Protein AF-A0A8S0TJ76-F1 (afdb_monomer_lite)

Radius of gyration: 20.32 Å; chains: 1; bounding box: 50×31×55 Å

pLDDT: mean 86.98, std 11.62, range [43.25, 97.19]

Foldseek 3Di:
DVLVVLLVCEPVPDDLVNVLVVLLVLLVCQVVVCVVPVCSLVVSLLSLLSCCVSVSYPPVSLVVSLVSHDPPDCSNVSSVSSNVLNPPPCSNVVSVLVVVVLVLLLVLLVVQVVPDDLVVSLVSLVVSVCLVCCVSNVVNLVVVCVVVVHCSSVVSVVVCVVVVSDDPD

Organism: NCBI:txid158383

Sequence (169 aa):
MASVLLSALHIEIFSTEDMVSGFVMLLESAEDTALDILDASNELAFFLARAVIDGVLVPLNFEEIASKLPANCSESETVHMAQSLIAARHGGERILRLEDAKNKIQKLLEEYESGGIVSEACQCIRDLGMPFFNHEVVKKALVMAMEKKNDRMLDLLQECFGEGLITTN

Structure (mmCIF, N/CA/C/O backbone):
data_AF-A0A8S0TJ76-F1
#
_entry.id   AF-A0A8S0TJ76-F1
#
loop_
_atom_site.group_PDB
_atom_site.id
_atom_site.type_symbol
_atom_site.label_atom_id
_atom_site.label_alt_id
_atom_site.label_comp_id
_atom_site.label_asym_id
_atom_site.label_entity_id
_atom_site.label_seq_id
_atom_site.pdbx_PDB_ins_code
_atom_site.Cartn_x
_atom_site.Cartn_y
_atom_site.Cartn_z
_atom_site.occupancy
_atom_site.B_iso_or_equiv
_atom_site.auth_seq_id
_atom_site.auth_comp_id
_atom_site.auth_asym_id
_atom_site.auth_atom_id
_atom_site.pdbx_PDB_model_num
ATOM 1 N N . MET A 1 1 ? 8.327 -2.109 2.962 1.00 73.38 1 MET A N 1
ATOM 2 C CA . MET A 1 1 ? 9.676 -2.405 3.518 1.00 73.38 1 MET A CA 1
ATOM 3 C C . MET A 1 1 ? 10.781 -2.261 2.474 1.00 73.38 1 MET A C 1
ATOM 5 O O . MET A 1 1 ? 11.665 -1.449 2.700 1.00 73.38 1 MET A O 1
ATOM 9 N N . ALA A 1 2 ? 10.742 -2.979 1.343 1.00 86.06 2 ALA A N 1
ATOM 10 C CA . ALA A 1 2 ? 11.785 -2.881 0.309 1.00 86.06 2 ALA A CA 1
ATOM 11 C C . ALA A 1 2 ? 11.943 -1.466 -0.284 1.00 86.06 2 ALA A C 1
ATOM 13 O O . ALA A 1 2 ? 13.061 -0.992 -0.433 1.00 86.06 2 ALA A O 1
ATOM 14 N N . SER A 1 3 ? 10.840 -0.756 -0.537 1.00 86.00 3 SER A N 1
ATOM 15 C CA . SER A 1 3 ? 10.851 0.617 -1.075 1.00 86.00 3 SER A CA 1
ATOM 16 C C . SER A 1 3 ? 11.499 1.616 -0.111 1.00 86.00 3 SER A C 1
ATOM 18 O O . SER A 1 3 ? 12.319 2.430 -0.518 1.00 86.00 3 SER A O 1
ATOM 20 N N . VAL A 1 4 ? 11.209 1.484 1.190 1.00 85.56 4 VAL A N 1
ATOM 21 C CA . VAL A 1 4 ? 11.838 2.286 2.256 1.00 85.56 4 VAL A CA 1
ATOM 22 C C . VAL A 1 4 ? 13.343 2.029 2.314 1.00 85.56 4 VAL A C 1
ATOM 24 O O . VAL A 1 4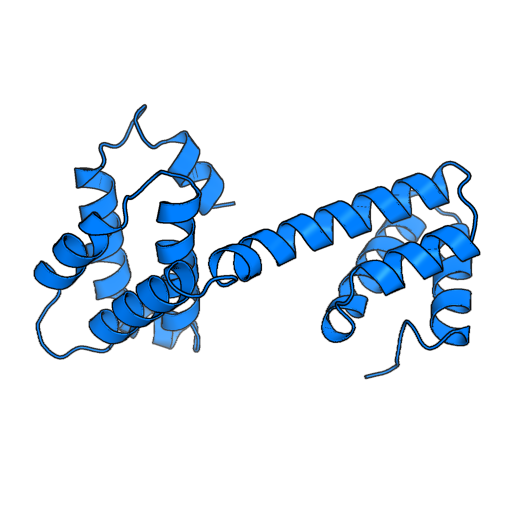 ? 14.118 2.971 2.435 1.00 85.56 4 VAL A O 1
ATOM 27 N N . LEU A 1 5 ? 13.763 0.763 2.196 1.00 89.56 5 LEU A N 1
ATOM 28 C CA . LEU A 1 5 ? 15.181 0.415 2.143 1.00 89.56 5 LEU A CA 1
ATOM 29 C C . LEU A 1 5 ? 15.852 1.031 0.909 1.00 89.56 5 LEU A C 1
ATOM 31 O O . LEU A 1 5 ? 16.881 1.674 1.049 1.00 89.56 5 LEU A O 1
ATOM 35 N N . LEU A 1 6 ? 15.260 0.889 -0.279 1.00 90.75 6 LEU A N 1
ATOM 36 C CA . LEU A 1 6 ? 15.793 1.476 -1.513 1.00 90.75 6 LEU A CA 1
ATOM 37 C C . LEU A 1 6 ? 15.940 2.999 -1.417 1.00 90.75 6 LEU A C 1
ATOM 39 O O . LEU A 1 6 ? 16.978 3.522 -1.806 1.00 90.75 6 LEU A O 1
ATOM 43 N N . SER A 1 7 ? 14.954 3.689 -0.838 1.00 87.88 7 SER A N 1
ATOM 44 C CA . SER A 1 7 ? 15.024 5.132 -0.572 1.00 87.88 7 SER A CA 1
ATOM 45 C C . SER A 1 7 ? 16.139 5.498 0.411 1.00 87.88 7 SER A C 1
ATOM 47 O O . SER A 1 7 ? 16.853 6.466 0.179 1.00 87.88 7 SER A O 1
ATOM 49 N N . ALA A 1 8 ? 16.356 4.695 1.457 1.00 88.31 8 ALA A N 1
ATOM 50 C CA . ALA A 1 8 ? 17.430 4.923 2.424 1.00 88.31 8 ALA A CA 1
ATOM 51 C C . ALA A 1 8 ? 18.839 4.641 1.866 1.00 88.31 8 ALA A C 1
ATOM 53 O O . ALA A 1 8 ? 19.802 5.249 2.317 1.00 88.31 8 ALA A O 1
ATOM 54 N N . LEU A 1 9 ? 18.975 3.708 0.917 1.00 89.31 9 LEU A N 1
ATOM 55 C CA . LEU A 1 9 ? 20.267 3.356 0.309 1.00 89.31 9 LEU A CA 1
ATOM 56 C C . LEU A 1 9 ? 20.621 4.230 -0.905 1.00 89.31 9 LEU A C 1
ATOM 58 O O . LEU A 1 9 ? 21.789 4.290 -1.305 1.00 89.31 9 LEU A O 1
ATOM 62 N N . HIS A 1 10 ? 19.624 4.877 -1.513 1.00 85.81 10 HIS A N 1
ATOM 63 C CA . HIS A 1 10 ? 19.811 5.827 -2.607 1.00 85.81 10 HIS A CA 1
ATOM 64 C C . HIS A 1 10 ? 20.641 7.022 -2.134 1.00 85.81 10 HIS A C 1
ATOM 66 O O . HIS A 1 10 ? 20.452 7.510 -1.025 1.00 85.81 10 HIS A O 1
ATOM 72 N N . ILE A 1 11 ? 21.572 7.482 -2.974 1.00 78.81 11 ILE A N 1
ATOM 73 C CA . ILE A 1 11 ? 22.525 8.580 -2.711 1.00 78.81 11 ILE A CA 1
ATOM 74 C C . ILE A 1 11 ? 23.659 8.202 -1.744 1.00 78.81 11 ILE A C 1
ATOM 76 O O . ILE A 1 11 ? 24.794 8.613 -1.980 1.00 78.81 11 ILE A O 1
ATOM 80 N N . GLU A 1 12 ? 23.404 7.407 -0.701 1.00 83.56 12 GLU A N 1
ATOM 81 C CA . GLU A 1 12 ? 24.452 6.995 0.248 1.00 83.56 12 GLU A CA 1
ATOM 82 C C . GLU A 1 12 ? 25.307 5.824 -0.254 1.00 83.56 12 GLU A C 1
ATOM 84 O O . GLU A 1 12 ? 26.522 5.819 -0.050 1.00 83.56 12 GLU A O 1
ATOM 89 N N . ILE A 1 13 ? 24.685 4.833 -0.903 1.00 91.56 13 ILE A N 1
ATOM 90 C CA . ILE A 1 13 ? 25.361 3.606 -1.361 1.00 91.56 13 ILE A CA 1
ATOM 91 C C . ILE A 1 13 ? 25.206 3.408 -2.867 1.00 91.56 13 ILE A C 1
ATOM 93 O O . ILE A 1 13 ? 26.170 3.032 -3.532 1.00 91.56 13 ILE A O 1
ATOM 97 N N . PHE A 1 14 ? 24.012 3.665 -3.401 1.00 91.94 14 PHE A N 1
ATOM 98 C CA . PHE A 1 14 ? 23.702 3.449 -4.812 1.00 91.94 14 PHE A CA 1
ATOM 99 C C . PHE A 1 14 ? 23.421 4.763 -5.532 1.00 91.94 14 PHE A C 1
ATOM 101 O O . PHE A 1 14 ? 22.658 5.610 -5.052 1.00 91.94 14 PHE A O 1
ATOM 108 N N . SER A 1 15 ? 24.020 4.912 -6.713 1.00 92.94 15 SER A N 1
ATOM 109 C CA . SER A 1 15 ? 23.729 6.012 -7.625 1.00 92.94 15 SER A CA 1
ATOM 110 C C . SER A 1 15 ? 22.382 5.805 -8.324 1.00 92.94 15 SER A C 1
ATOM 112 O O . SER A 1 15 ? 21.835 4.703 -8.360 1.00 92.94 15 SER A O 1
ATOM 114 N N . THR A 1 16 ? 21.841 6.860 -8.934 1.00 91.38 16 THR A N 1
ATOM 115 C CA . THR A 1 16 ? 20.630 6.737 -9.761 1.00 91.38 16 THR A CA 1
ATOM 116 C C . THR A 1 16 ? 20.835 5.777 -10.939 1.00 91.38 16 THR A C 1
ATOM 118 O O . THR A 1 16 ? 19.897 5.085 -11.319 1.00 91.38 16 THR A O 1
ATOM 121 N N . GLU A 1 17 ? 22.048 5.686 -11.490 1.00 92.44 17 GLU A N 1
ATOM 122 C CA . GLU A 1 17 ? 22.362 4.750 -12.576 1.00 92.44 17 GLU A CA 1
ATOM 123 C C . GLU A 1 17 ? 22.326 3.292 -12.094 1.00 92.44 17 GLU A C 1
ATOM 125 O O . GLU A 1 17 ? 21.756 2.437 -12.775 1.00 92.44 17 GLU A O 1
ATOM 130 N N . ASP A 1 18 ? 22.825 3.024 -10.881 1.00 94.31 18 ASP A N 1
ATOM 131 C CA . ASP A 1 18 ? 22.706 1.707 -10.242 1.00 94.31 18 ASP A CA 1
ATOM 132 C C . ASP A 1 18 ? 21.236 1.336 -10.020 1.00 94.31 18 ASP A C 1
ATOM 134 O O . ASP A 1 18 ? 20.833 0.204 -10.293 1.00 94.31 18 ASP A O 1
ATOM 138 N N . MET A 1 19 ? 20.414 2.300 -9.585 1.00 93.94 19 MET A N 1
ATOM 139 C CA . MET A 1 19 ? 18.974 2.088 -9.417 1.00 93.94 19 MET A CA 1
ATOM 140 C C . MET A 1 19 ? 18.298 1.755 -10.745 1.00 93.94 19 MET A C 1
ATOM 142 O O . MET A 1 19 ? 17.558 0.777 -10.823 1.00 93.94 19 MET A O 1
ATOM 146 N N . VAL A 1 20 ? 18.570 2.528 -11.801 1.00 94.62 20 VAL A N 1
ATOM 147 C CA . VAL A 1 20 ? 18.047 2.262 -13.149 1.00 94.62 20 VAL A CA 1
ATOM 148 C C . VAL A 1 20 ? 18.441 0.860 -13.612 1.00 94.62 20 VAL A C 1
ATOM 150 O O . VAL A 1 20 ? 17.578 0.110 -14.061 1.00 94.62 20 VAL A O 1
ATOM 153 N N . SER A 1 21 ? 19.713 0.484 -13.464 1.00 94.56 21 SER A N 1
ATOM 154 C CA . SER A 1 21 ? 20.208 -0.846 -13.836 1.00 94.56 21 SER A CA 1
ATOM 155 C C . SER A 1 21 ? 19.498 -1.959 -13.057 1.00 94.56 21 SER A C 1
ATOM 157 O O . SER A 1 21 ? 19.018 -2.925 -13.648 1.00 94.56 21 SER A O 1
ATOM 159 N N . GLY A 1 22 ? 19.334 -1.790 -11.742 1.00 94.44 22 GLY A N 1
ATOM 160 C CA . GLY A 1 22 ? 18.614 -2.743 -10.898 1.00 94.44 22 GLY A CA 1
ATOM 161 C C . GLY A 1 22 ? 17.147 -2.914 -11.300 1.00 94.44 22 GLY A C 1
ATOM 162 O O . GLY A 1 22 ? 16.652 -4.039 -11.335 1.00 94.44 22 GLY A O 1
ATOM 163 N N . PHE A 1 23 ? 16.457 -1.826 -11.658 1.00 94.44 23 PHE A N 1
ATOM 164 C CA . PHE A 1 23 ? 15.081 -1.899 -12.160 1.00 94.44 23 PHE A CA 1
ATOM 165 C C . PHE A 1 23 ? 14.983 -2.567 -13.533 1.00 94.44 23 PHE A C 1
ATOM 167 O O . PHE A 1 23 ? 14.029 -3.306 -13.757 1.00 94.44 23 PHE A O 1
ATOM 174 N N . VAL A 1 24 ? 15.958 -2.361 -14.425 1.00 94.06 24 VAL A N 1
ATOM 175 C CA . VAL A 1 24 ? 16.027 -3.090 -15.703 1.00 94.06 24 VAL A CA 1
ATOM 176 C C . VAL A 1 24 ? 16.143 -4.592 -15.442 1.00 94.06 24 VAL A C 1
ATOM 178 O O . VAL A 1 24 ? 15.295 -5.342 -15.909 1.00 94.06 24 VAL A O 1
ATOM 181 N N . MET A 1 25 ? 17.103 -5.019 -14.614 1.00 93.56 25 MET A N 1
ATOM 182 C CA . MET A 1 25 ? 17.288 -6.438 -14.273 1.00 93.56 25 MET A CA 1
ATOM 183 C C . MET A 1 25 ? 16.036 -7.059 -13.638 1.00 93.56 25 MET A C 1
ATOM 185 O O . MET A 1 25 ? 15.676 -8.196 -13.930 1.00 93.56 25 MET A O 1
ATOM 189 N N . LEU A 1 26 ? 15.362 -6.310 -12.760 1.00 92.69 26 LEU A N 1
ATOM 190 C CA . LEU A 1 26 ? 14.143 -6.765 -12.096 1.00 92.69 26 LEU A CA 1
ATOM 191 C C . LEU A 1 26 ? 12.993 -6.960 -13.096 1.00 92.69 26 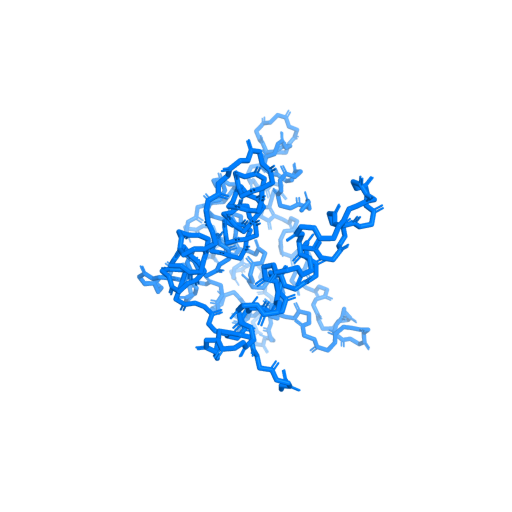LEU A C 1
ATOM 193 O O . LEU A 1 26 ? 12.275 -7.955 -13.015 1.00 92.69 26 LEU A O 1
ATOM 197 N N . LEU A 1 27 ? 12.840 -6.039 -14.049 1.00 92.12 27 LEU A N 1
ATOM 198 C CA . LEU A 1 27 ? 11.832 -6.132 -15.104 1.00 92.12 27 LEU A CA 1
ATOM 199 C C . LEU A 1 27 ? 12.138 -7.282 -16.070 1.00 92.12 27 LEU A C 1
ATOM 201 O O . LEU A 1 27 ? 11.228 -8.036 -16.381 1.00 92.12 27 LEU A O 1
ATOM 205 N N . GLU A 1 28 ? 13.398 -7.495 -16.458 1.00 90.69 28 GLU A N 1
ATOM 206 C CA . GLU A 1 28 ? 13.810 -8.649 -17.279 1.00 90.69 28 GLU A CA 1
ATOM 207 C C . GLU A 1 28 ? 13.486 -9.998 -16.611 1.00 90.69 28 GLU A C 1
ATOM 209 O O . GLU A 1 28 ? 13.197 -10.980 -17.290 1.00 90.69 28 GLU A O 1
ATOM 214 N N . SER A 1 29 ? 13.489 -10.059 -15.274 1.00 90.31 29 SER A N 1
ATOM 215 C CA . SER A 1 29 ? 13.074 -11.253 -14.521 1.00 90.31 29 SER A CA 1
ATOM 216 C C . SER A 1 29 ? 11.563 -11.374 -14.280 1.00 90.31 29 SER A C 1
ATOM 218 O O . SER A 1 29 ? 11.133 -12.316 -13.610 1.00 90.31 29 SER A O 1
ATOM 220 N N . ALA A 1 30 ? 10.741 -10.440 -14.774 1.00 89.19 30 ALA A N 1
ATOM 221 C CA . ALA A 1 30 ? 9.315 -10.388 -14.450 1.00 89.19 30 ALA A CA 1
ATOM 222 C C . ALA A 1 30 ? 8.551 -11.627 -14.938 1.00 89.19 30 ALA A C 1
ATOM 224 O O . ALA A 1 30 ? 7.749 -12.168 -14.178 1.00 89.19 30 ALA A O 1
ATOM 225 N N . GLU A 1 31 ? 8.818 -12.105 -16.160 1.00 87.38 31 GLU A N 1
ATOM 226 C CA . GLU A 1 31 ? 8.155 -13.300 -16.709 1.00 87.38 31 GLU A CA 1
ATOM 227 C C . GLU A 1 31 ? 8.482 -14.564 -15.901 1.00 87.38 31 GLU A C 1
ATOM 229 O O . GLU A 1 31 ? 7.588 -15.354 -15.603 1.00 87.38 31 GLU A O 1
ATOM 234 N N . ASP A 1 32 ? 9.745 -14.735 -15.499 1.00 91.19 32 ASP A N 1
ATOM 235 C CA . ASP A 1 32 ? 10.176 -15.860 -14.659 1.00 91.19 32 ASP A CA 1
ATOM 236 C C . ASP A 1 32 ? 9.550 -15.766 -13.259 1.00 91.19 32 ASP A C 1
ATOM 238 O O . ASP A 1 32 ? 8.981 -16.729 -12.752 1.00 91.19 32 ASP A O 1
ATOM 242 N N . THR A 1 33 ? 9.528 -14.562 -12.677 1.00 90.62 33 THR A N 1
ATOM 243 C CA . THR A 1 33 ? 8.873 -14.304 -11.383 1.00 90.62 33 THR A CA 1
ATOM 244 C C . THR A 1 33 ? 7.366 -14.579 -11.443 1.00 90.62 33 THR A C 1
ATOM 246 O O . THR A 1 33 ? 6.771 -15.022 -10.457 1.00 90.62 33 THR A O 1
ATOM 249 N N . ALA A 1 34 ? 6.734 -14.355 -12.600 1.00 90.69 34 ALA A N 1
ATOM 250 C CA . ALA A 1 34 ? 5.310 -14.601 -12.794 1.00 90.69 34 ALA A CA 1
ATOM 251 C C . ALA A 1 34 ? 4.929 -16.091 -12.724 1.00 90.69 34 ALA A C 1
ATOM 253 O O . ALA A 1 34 ? 3.762 -16.408 -12.480 1.00 90.69 34 ALA A O 1
ATOM 254 N N . LEU A 1 35 ? 5.897 -17.006 -12.884 1.00 93.00 35 LEU A N 1
ATOM 255 C CA . LEU A 1 35 ? 5.683 -18.445 -12.703 1.00 93.00 35 LEU A CA 1
ATOM 256 C C . LEU A 1 35 ? 5.302 -18.790 -11.258 1.00 93.00 35 LEU A C 1
ATOM 258 O O . LEU A 1 35 ? 4.480 -19.681 -11.037 1.00 93.00 35 LEU A O 1
ATOM 262 N N . ASP A 1 36 ? 5.861 -18.058 -10.293 1.00 95.19 36 ASP A N 1
ATOM 263 C CA . ASP A 1 36 ? 5.588 -18.239 -8.866 1.00 95.19 36 ASP A CA 1
ATOM 264 C C . ASP A 1 36 ? 4.530 -17.253 -8.344 1.00 95.19 36 ASP A C 1
ATOM 266 O O . ASP A 1 36 ? 3.759 -17.574 -7.435 1.00 95.19 36 ASP A O 1
ATOM 270 N N . ILE A 1 37 ? 4.478 -16.044 -8.912 1.00 88.88 37 ILE A N 1
ATOM 271 C CA . ILE A 1 37 ? 3.601 -14.955 -8.475 1.00 88.88 37 ILE A CA 1
ATOM 272 C C . ILE A 1 37 ? 2.791 -14.454 -9.670 1.00 88.88 37 ILE A C 1
ATOM 274 O O . ILE A 1 37 ? 3.240 -13.593 -10.416 1.00 88.88 37 ILE A O 1
ATOM 278 N N . LEU A 1 38 ? 1.551 -14.932 -9.799 1.00 83.25 38 LEU A N 1
ATOM 279 C CA . LEU A 1 38 ? 0.654 -14.610 -10.923 1.00 83.25 38 LEU A CA 1
ATOM 280 C C . LEU A 1 38 ? 0.541 -13.108 -11.254 1.00 83.25 38 LEU A C 1
ATOM 282 O O . LEU A 1 38 ? 0.314 -12.769 -12.410 1.00 83.25 38 LEU A O 1
ATOM 286 N N . ASP A 1 39 ? 0.681 -12.226 -10.259 1.00 83.56 39 ASP A N 1
ATOM 287 C CA . ASP A 1 39 ? 0.523 -10.773 -10.407 1.00 83.56 39 ASP A CA 1
ATOM 288 C C . ASP A 1 39 ? 1.853 -9.988 -10.363 1.00 83.56 39 ASP A C 1
ATOM 290 O O . ASP A 1 39 ? 1.870 -8.787 -10.088 1.00 83.56 39 ASP A O 1
ATOM 294 N N . ALA A 1 40 ? 2.987 -10.658 -10.612 1.00 89.00 40 ALA A N 1
ATOM 295 C CA . ALA A 1 40 ? 4.327 -10.076 -10.487 1.00 89.00 40 ALA A CA 1
ATOM 296 C C . ALA A 1 40 ? 4.490 -8.765 -11.272 1.00 89.00 40 ALA A C 1
ATOM 298 O O . ALA A 1 40 ? 4.966 -7.775 -10.719 1.00 89.00 40 ALA A O 1
ATOM 299 N N . SER A 1 41 ? 4.044 -8.720 -12.530 1.00 88.31 41 SER A N 1
ATOM 300 C CA . SER A 1 41 ? 4.133 -7.519 -13.370 1.00 88.31 41 SER A CA 1
ATOM 301 C C . SER A 1 41 ? 3.393 -6.325 -12.758 1.00 88.31 41 SER A C 1
ATOM 303 O O . SER A 1 41 ? 3.890 -5.198 -12.792 1.00 88.31 41 SER A O 1
ATOM 305 N N . ASN A 1 42 ? 2.240 -6.554 -12.122 1.00 85.81 42 ASN A N 1
ATOM 306 C CA . ASN A 1 42 ? 1.491 -5.473 -11.491 1.00 85.81 42 ASN A CA 1
ATOM 307 C C . A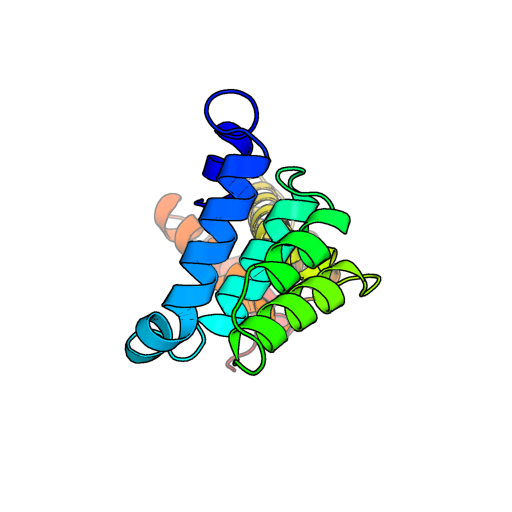SN A 1 42 ? 2.189 -4.945 -10.236 1.00 85.81 42 ASN A C 1
ATOM 309 O O . ASN A 1 42 ? 2.320 -3.730 -10.065 1.00 85.81 42 ASN A O 1
ATOM 313 N N . GLU A 1 43 ? 2.700 -5.844 -9.398 1.00 88.06 43 GLU A N 1
ATOM 314 C CA . GLU A 1 43 ? 3.487 -5.479 -8.218 1.00 88.06 43 GLU A CA 1
ATOM 315 C C . GLU A 1 43 ? 4.768 -4.720 -8.601 1.00 88.06 43 GLU A C 1
ATOM 317 O O . GLU A 1 43 ? 5.098 -3.701 -7.989 1.00 88.06 43 GLU A O 1
ATOM 322 N N . LEU A 1 44 ? 5.451 -5.137 -9.673 1.00 91.69 44 LEU A N 1
ATOM 323 C CA . LEU A 1 44 ? 6.633 -4.449 -10.199 1.00 91.69 44 LEU A CA 1
ATOM 324 C C . LEU A 1 44 ? 6.312 -3.047 -10.721 1.00 91.69 44 LEU A C 1
ATOM 326 O O . LEU A 1 44 ? 7.067 -2.109 -10.459 1.00 91.69 44 LEU A O 1
ATOM 330 N N . ALA A 1 45 ? 5.176 -2.861 -11.392 1.00 90.31 45 ALA A N 1
ATOM 331 C CA . ALA A 1 45 ? 4.742 -1.535 -11.815 1.00 90.31 45 ALA A CA 1
ATOM 332 C C . ALA A 1 45 ? 4.433 -0.614 -10.623 1.00 90.31 45 ALA A C 1
ATOM 334 O O . ALA A 1 45 ? 4.808 0.562 -10.639 1.00 90.31 45 ALA A O 1
ATOM 335 N N . PHE A 1 46 ? 3.785 -1.123 -9.568 1.00 87.00 46 PHE A N 1
ATOM 336 C CA . PHE A 1 46 ? 3.585 -0.358 -8.334 1.00 87.00 46 PHE A CA 1
ATOM 337 C C . PHE A 1 46 ? 4.922 -0.012 -7.675 1.00 87.00 46 PHE A C 1
ATOM 339 O O . PHE A 1 46 ? 5.116 1.122 -7.231 1.00 87.00 46 PHE A O 1
ATOM 346 N N . PHE A 1 47 ? 5.864 -0.953 -7.649 1.00 91.44 47 PHE A N 1
ATOM 347 C CA . PHE A 1 47 ? 7.186 -0.744 -7.075 1.00 91.44 47 PHE A CA 1
ATOM 348 C C . PHE A 1 47 ? 7.989 0.325 -7.829 1.00 91.44 47 PHE A C 1
ATOM 350 O O . PHE A 1 47 ? 8.541 1.237 -7.211 1.00 91.44 47 PHE A O 1
ATOM 357 N N . LEU A 1 48 ? 7.971 0.278 -9.162 1.00 91.69 48 LEU A N 1
ATOM 358 C CA . LEU A 1 48 ? 8.605 1.269 -10.028 1.00 91.69 48 LEU A CA 1
ATOM 359 C C . LEU A 1 48 ? 7.946 2.651 -9.893 1.00 91.69 48 LEU A C 1
ATOM 361 O O . LEU A 1 48 ? 8.635 3.663 -9.765 1.00 91.69 48 LEU A O 1
ATOM 365 N N . ALA A 1 49 ? 6.611 2.710 -9.845 1.00 88.81 49 ALA A N 1
ATOM 366 C CA . ALA A 1 49 ? 5.890 3.956 -9.592 1.00 88.81 49 ALA A CA 1
ATOM 367 C C . ALA A 1 49 ? 6.246 4.549 -8.218 1.00 88.81 49 ALA A C 1
ATOM 369 O O . ALA A 1 49 ? 6.425 5.761 -8.078 1.00 88.81 49 ALA A O 1
ATOM 370 N N . ARG A 1 50 ? 6.396 3.690 -7.201 1.00 86.44 50 ARG A N 1
ATOM 371 C CA . ARG A 1 50 ? 6.770 4.095 -5.847 1.00 86.44 50 ARG A CA 1
ATOM 372 C C . ARG A 1 50 ? 8.193 4.644 -5.767 1.00 86.44 50 ARG A C 1
ATOM 374 O O . ARG A 1 50 ? 8.394 5.626 -5.062 1.00 86.44 50 ARG A O 1
ATOM 381 N N . ALA A 1 51 ? 9.140 4.093 -6.523 1.00 90.94 51 ALA A N 1
ATOM 382 C CA . ALA A 1 51 ? 10.506 4.613 -6.585 1.00 90.94 51 ALA A CA 1
ATOM 383 C C . ALA A 1 51 ? 10.562 6.083 -7.037 1.00 90.94 51 ALA A C 1
ATOM 385 O O . ALA A 1 51 ? 11.405 6.838 -6.561 1.00 90.94 51 ALA A O 1
ATOM 386 N N . VAL A 1 52 ? 9.632 6.522 -7.893 1.00 89.19 52 VAL A N 1
ATOM 387 C CA . VAL A 1 52 ? 9.532 7.942 -8.270 1.00 89.19 52 VAL A CA 1
ATOM 388 C C . VAL A 1 52 ? 8.893 8.799 -7.193 1.00 89.19 52 VAL A C 1
ATOM 390 O O . VAL A 1 52 ? 9.342 9.913 -6.942 1.00 89.19 52 VAL A O 1
ATOM 393 N N . ILE A 1 53 ? 7.870 8.276 -6.522 1.00 83.50 53 ILE A N 1
ATOM 394 C CA . ILE A 1 53 ? 7.222 8.960 -5.396 1.00 83.50 53 ILE A CA 1
ATOM 395 C C . ILE A 1 53 ? 8.214 9.178 -4.247 1.00 83.50 53 ILE A C 1
ATOM 397 O O . ILE A 1 53 ? 8.237 10.254 -3.656 1.00 83.50 53 ILE A O 1
ATOM 401 N N . ASP A 1 54 ? 9.048 8.177 -3.963 1.00 85.00 54 ASP A N 1
ATOM 402 C CA . ASP A 1 54 ? 10.063 8.214 -2.906 1.00 85.00 54 ASP A CA 1
ATOM 403 C C . ASP A 1 54 ? 11.344 8.964 -3.326 1.00 85.00 54 ASP A C 1
ATOM 405 O O . ASP A 1 54 ? 12.300 9.022 -2.556 1.00 85.00 54 ASP A O 1
ATOM 409 N N . GLY A 1 55 ? 11.383 9.540 -4.535 1.00 86.19 55 GLY A N 1
ATOM 410 C CA . GLY A 1 55 ? 12.512 10.334 -5.033 1.00 86.19 55 GLY A CA 1
ATOM 411 C C . GLY A 1 55 ? 13.761 9.533 -5.417 1.00 86.19 55 GLY A C 1
ATOM 412 O O . GLY A 1 55 ? 14.790 10.134 -5.717 1.00 86.19 55 GLY A O 1
ATOM 413 N N . VAL A 1 56 ? 13.674 8.199 -5.443 1.00 92.12 56 VAL A N 1
ATOM 414 C CA . VAL A 1 56 ? 14.760 7.301 -5.877 1.00 92.12 56 VAL A CA 1
ATOM 415 C C . VAL A 1 56 ? 15.007 7.426 -7.381 1.00 92.12 56 VAL A C 1
ATOM 417 O O . VAL A 1 56 ? 16.143 7.390 -7.849 1.00 92.12 56 VAL A O 1
ATOM 420 N N . LEU A 1 57 ? 13.928 7.592 -8.143 1.00 92.19 57 LEU A N 1
ATOM 421 C CA . LEU A 1 57 ? 13.937 7.789 -9.589 1.00 92.19 57 LEU A CA 1
ATOM 422 C C . LEU A 1 57 ? 13.151 9.055 -9.954 1.00 92.19 57 LEU A C 1
ATOM 424 O O . LEU A 1 57 ? 12.305 9.525 -9.197 1.00 92.19 57 LEU A O 1
ATOM 428 N N . VAL A 1 58 ? 13.395 9.603 -11.142 1.00 90.00 58 VAL A N 1
ATOM 429 C CA . VAL A 1 58 ? 12.589 10.687 -11.721 1.00 90.00 58 VAL A CA 1
ATOM 430 C C . VAL A 1 58 ? 11.789 10.183 -12.925 1.00 90.00 58 VAL A C 1
ATOM 432 O O . VAL A 1 58 ? 12.175 9.187 -13.537 1.00 90.00 58 VAL A O 1
ATOM 435 N N . PRO A 1 59 ? 10.702 10.868 -13.336 1.00 86.50 59 PRO A N 1
ATOM 436 C CA . PRO A 1 59 ? 9.888 10.433 -14.475 1.00 86.50 59 PRO A CA 1
ATOM 437 C C . PRO A 1 59 ? 10.680 10.201 -15.772 1.00 86.50 59 PRO A C 1
ATOM 439 O O . PRO A 1 59 ? 10.335 9.315 -16.546 1.00 86.50 59 PRO A O 1
ATOM 442 N N . LEU A 1 60 ? 11.769 10.946 -15.991 1.00 88.00 60 LEU A N 1
ATOM 443 C CA . LEU A 1 60 ? 12.626 10.775 -17.168 1.00 88.00 60 LEU A CA 1
ATOM 444 C C . LEU A 1 60 ? 13.353 9.417 -17.183 1.00 88.00 60 LEU A C 1
ATOM 446 O O . LEU A 1 60 ? 13.620 8.877 -18.252 1.00 88.00 60 LEU A O 1
ATOM 450 N N . ASN A 1 61 ? 13.626 8.820 -16.017 1.00 91.94 61 ASN A N 1
ATOM 451 C CA . ASN A 1 61 ? 14.281 7.513 -15.950 1.00 91.94 61 ASN A CA 1
ATOM 452 C C . ASN A 1 61 ? 13.418 6.387 -16.534 1.00 91.94 61 ASN A C 1
ATOM 454 O O . ASN A 1 61 ? 13.962 5.351 -16.895 1.00 91.94 61 ASN A O 1
ATOM 458 N N . PHE A 1 62 ? 12.101 6.570 -16.679 1.00 87.62 62 PHE A N 1
ATOM 459 C CA . PHE A 1 62 ? 11.257 5.577 -17.347 1.00 87.62 62 PHE A CA 1
ATOM 460 C C . PHE A 1 62 ? 11.620 5.395 -18.816 1.00 87.62 62 PHE A C 1
ATOM 462 O O . PHE A 1 62 ? 11.591 4.272 -19.306 1.00 87.62 62 PHE A O 1
ATOM 469 N N . GLU A 1 63 ? 11.950 6.482 -19.515 1.00 86.19 63 GLU A N 1
ATOM 470 C CA . GLU A 1 63 ? 12.367 6.413 -20.918 1.00 86.19 63 GLU A CA 1
ATOM 471 C C . GLU A 1 63 ? 13.701 5.677 -21.038 1.00 86.19 63 GLU A C 1
ATOM 473 O O . GLU A 1 63 ? 13.874 4.837 -21.918 1.00 86.19 63 GLU A O 1
ATOM 478 N N . GLU A 1 64 ? 14.615 5.932 -20.100 1.00 90.06 64 GLU A N 1
ATOM 479 C CA . GLU A 1 64 ? 15.897 5.239 -20.033 1.00 90.06 64 GLU A CA 1
ATOM 480 C C . GLU A 1 64 ? 15.716 3.740 -19.756 1.00 90.06 64 GLU A C 1
ATOM 482 O O . GLU A 1 64 ? 16.266 2.918 -20.488 1.00 90.06 64 GLU A O 1
ATOM 487 N N . ILE A 1 65 ? 14.903 3.375 -18.761 1.00 90.88 65 ILE A N 1
ATOM 488 C CA . ILE A 1 65 ? 14.583 1.977 -18.438 1.00 90.88 65 ILE A CA 1
ATOM 489 C C . ILE A 1 65 ? 13.928 1.294 -19.644 1.00 90.88 65 ILE A C 1
ATOM 491 O O . ILE A 1 65 ? 14.396 0.245 -20.074 1.00 90.88 65 ILE A O 1
ATOM 495 N N . ALA A 1 66 ? 12.908 1.913 -20.247 1.00 88.12 66 ALA A N 1
ATOM 496 C CA . ALA A 1 66 ? 12.228 1.375 -21.425 1.00 88.12 66 ALA A CA 1
ATOM 497 C C . ALA A 1 66 ? 13.183 1.170 -22.610 1.00 88.12 66 ALA A C 1
ATOM 499 O O . ALA A 1 66 ? 13.057 0.187 -23.330 1.00 88.12 66 ALA A O 1
ATOM 500 N N . SER A 1 67 ? 14.149 2.074 -22.803 1.00 88.38 67 SER A N 1
ATOM 501 C CA . SER A 1 67 ? 15.128 1.972 -23.892 1.00 88.38 67 SER A CA 1
ATOM 502 C C . SER A 1 67 ? 16.148 0.843 -23.712 1.00 88.38 67 SER A C 1
ATOM 504 O O . SER A 1 67 ? 16.718 0.380 -24.699 1.00 88.38 67 SER A O 1
ATOM 506 N N . LYS A 1 68 ? 16.393 0.417 -22.464 1.00 88.50 68 LYS A N 1
ATOM 507 C CA . LYS A 1 68 ? 17.326 -0.666 -22.121 1.00 88.50 68 LYS A CA 1
ATOM 508 C C . LYS A 1 68 ? 16.662 -2.044 -22.150 1.00 88.50 68 LYS A C 1
ATOM 510 O O . LYS A 1 68 ? 17.377 -3.038 -22.207 1.00 88.50 68 LYS A O 1
ATOM 515 N N . LEU A 1 69 ? 15.330 -2.101 -22.141 1.00 85.06 69 LEU A N 1
ATOM 516 C CA . LEU A 1 69 ? 14.569 -3.343 -22.240 1.00 85.06 69 LEU A CA 1
ATOM 517 C C . LEU A 1 69 ? 14.463 -3.828 -23.698 1.00 85.06 69 LEU A C 1
ATOM 519 O O . LEU A 1 69 ? 14.430 -3.015 -24.629 1.00 85.06 69 LEU A O 1
ATOM 523 N N . PRO A 1 70 ? 14.393 -5.150 -23.927 1.00 77.44 70 PRO A N 1
ATOM 524 C CA . PRO A 1 70 ? 14.204 -5.702 -25.262 1.00 77.44 70 PRO A CA 1
ATOM 525 C C . PRO A 1 70 ? 12.869 -5.244 -25.875 1.00 77.44 70 PRO A C 1
ATOM 527 O O . PRO A 1 70 ? 11.825 -5.223 -25.230 1.00 77.44 70 PRO A O 1
ATOM 530 N N . ALA A 1 71 ? 12.888 -4.865 -27.156 1.00 62.81 71 ALA A N 1
ATOM 531 C CA . ALA A 1 71 ? 11.682 -4.425 -27.850 1.00 62.81 71 ALA A CA 1
ATOM 532 C C . ALA A 1 71 ? 10.711 -5.607 -28.050 1.00 62.81 71 ALA A C 1
ATOM 534 O O . ALA A 1 71 ? 11.092 -6.607 -28.663 1.00 62.81 71 ALA A O 1
ATOM 535 N N . ASN A 1 72 ? 9.451 -5.429 -27.621 1.00 59.38 72 ASN A N 1
ATOM 536 C CA . ASN A 1 72 ? 8.279 -6.314 -27.803 1.00 59.38 72 ASN A CA 1
ATOM 537 C C . ASN A 1 72 ? 7.945 -7.309 -26.670 1.00 59.38 72 ASN A C 1
ATOM 539 O O . ASN A 1 72 ? 7.367 -8.359 -26.951 1.00 59.38 72 ASN A O 1
ATOM 543 N N . CYS A 1 73 ? 8.254 -6.990 -25.415 1.00 58.84 73 CYS A N 1
ATOM 544 C CA . CYS A 1 73 ? 7.976 -7.862 -24.270 1.00 58.84 73 CYS A CA 1
ATOM 545 C C . CYS A 1 73 ? 6.989 -7.241 -23.250 1.00 58.84 73 CYS A C 1
ATOM 547 O O . CYS A 1 73 ? 6.751 -6.026 -23.253 1.00 58.84 73 CYS A O 1
ATOM 549 N N . SER A 1 74 ? 6.389 -8.084 -22.399 1.00 64.19 74 SER A N 1
ATOM 550 C CA . SER A 1 74 ? 5.423 -7.719 -21.338 1.00 64.19 74 SER A CA 1
ATOM 551 C C . SER A 1 74 ? 5.966 -6.675 -20.338 1.00 64.19 74 SER A C 1
ATOM 553 O O . SER A 1 74 ? 5.236 -5.949 -19.658 1.00 64.19 74 SER A O 1
ATOM 555 N N . GLU A 1 75 ? 7.284 -6.541 -20.288 1.00 69.38 75 GLU A N 1
ATOM 556 C CA . GLU A 1 75 ? 8.051 -5.654 -19.433 1.00 69.38 75 GLU A CA 1
ATOM 557 C C . GLU A 1 75 ? 7.846 -4.192 -19.847 1.00 69.38 75 GLU A C 1
ATOM 559 O O . GLU A 1 75 ? 7.748 -3.306 -18.996 1.00 69.38 75 GLU A O 1
ATOM 564 N N . SER A 1 76 ? 7.675 -3.929 -21.149 1.00 75.69 76 SER A N 1
ATOM 565 C CA . SER A 1 76 ? 7.325 -2.598 -21.656 1.00 75.69 76 SER A CA 1
ATOM 566 C C . SER A 1 76 ? 5.924 -2.171 -21.200 1.00 75.69 76 SER A C 1
ATOM 568 O O . SER A 1 76 ? 5.715 -1.009 -20.840 1.00 75.69 76 SER A O 1
ATOM 570 N N . GLU A 1 77 ? 4.978 -3.113 -21.117 1.00 83.19 77 GLU A N 1
ATOM 571 C CA . GLU A 1 77 ? 3.634 -2.854 -20.584 1.00 83.19 77 GLU A CA 1
ATOM 572 C C . GLU A 1 77 ? 3.681 -2.516 -19.089 1.00 83.19 77 GLU A C 1
ATOM 574 O O . GLU A 1 77 ? 2.988 -1.602 -18.638 1.00 83.19 77 GLU A O 1
ATOM 579 N N . THR A 1 78 ? 4.561 -3.177 -18.332 1.00 88.69 78 THR A N 1
ATOM 580 C CA . THR A 1 78 ? 4.790 -2.908 -16.901 1.00 88.69 78 THR A CA 1
ATOM 581 C C . THR A 1 78 ? 5.291 -1.477 -16.670 1.00 88.69 78 THR A C 1
ATOM 583 O O . THR A 1 78 ? 4.768 -0.752 -15.815 1.00 88.69 78 THR A O 1
ATOM 586 N N . VAL A 1 79 ? 6.254 -1.022 -17.480 1.00 90.12 79 VAL A N 1
ATOM 587 C CA . VAL A 1 79 ? 6.764 0.359 -17.443 1.00 90.12 79 VAL A CA 1
ATOM 588 C C . VAL A 1 79 ? 5.657 1.356 -17.802 1.00 90.12 79 VAL A C 1
ATOM 590 O O . VAL A 1 79 ? 5.471 2.352 -17.097 1.00 90.12 79 VAL A O 1
ATOM 593 N N . HIS A 1 80 ? 4.865 1.078 -18.842 1.00 87.75 80 HIS A N 1
ATOM 594 C CA . HIS A 1 80 ? 3.722 1.912 -19.221 1.00 87.75 80 HIS A CA 1
ATOM 595 C C . HIS A 1 80 ? 2.632 1.970 -18.145 1.00 87.75 80 HIS A C 1
ATOM 597 O O . HIS A 1 80 ? 2.028 3.029 -17.920 1.00 87.75 80 HIS A O 1
ATOM 603 N N . MET A 1 81 ? 2.391 0.867 -17.435 1.00 87.31 81 MET A N 1
ATOM 604 C CA . MET A 1 81 ? 1.455 0.855 -16.319 1.00 87.31 81 MET A CA 1
ATOM 605 C C . MET A 1 81 ? 1.961 1.733 -15.174 1.00 87.31 81 MET A C 1
ATOM 607 O O . MET A 1 81 ? 1.211 2.564 -14.662 1.00 87.31 81 MET A O 1
ATOM 611 N N . ALA A 1 82 ? 3.240 1.630 -14.820 1.00 88.81 82 ALA A N 1
ATOM 612 C CA . ALA A 1 82 ? 3.858 2.473 -13.802 1.00 88.81 82 ALA A CA 1
ATOM 613 C C . ALA A 1 82 ? 3.830 3.971 -14.173 1.00 88.81 82 ALA A C 1
ATOM 615 O O . ALA A 1 82 ? 3.474 4.807 -13.338 1.00 88.81 82 ALA A O 1
ATOM 616 N N . GLN A 1 83 ? 4.087 4.323 -15.438 1.00 87.88 83 GLN A N 1
ATOM 617 C CA . GLN A 1 83 ? 3.904 5.693 -15.942 1.00 87.88 83 GLN A CA 1
ATOM 618 C C . GLN A 1 83 ? 2.455 6.164 -15.786 1.00 87.88 83 GLN A C 1
ATOM 620 O O . GLN A 1 83 ? 2.208 7.280 -15.329 1.00 87.88 83 GLN A O 1
ATOM 625 N N . SER A 1 84 ? 1.488 5.304 -16.116 1.00 86.00 84 SER A N 1
ATOM 626 C CA . SER A 1 84 ? 0.059 5.600 -15.969 1.00 86.00 84 SER A CA 1
ATOM 627 C C . SER A 1 84 ? -0.340 5.787 -14.502 1.00 86.00 84 SER A C 1
ATOM 629 O O . SER A 1 84 ? -1.163 6.649 -14.192 1.00 86.00 84 SER A O 1
ATOM 631 N N . LEU A 1 85 ? 0.263 5.029 -13.580 1.00 81.69 85 LEU A N 1
ATOM 632 C CA . LEU A 1 85 ? 0.079 5.186 -12.136 1.00 81.69 85 LEU A CA 1
ATOM 633 C C . LEU A 1 85 ? 0.622 6.528 -11.629 1.00 81.69 85 LEU A C 1
ATOM 635 O O . LEU A 1 85 ? -0.011 7.149 -10.780 1.00 81.69 85 LEU A O 1
ATOM 639 N N . ILE A 1 86 ? 1.743 7.015 -12.157 1.00 77.44 86 ILE A N 1
ATOM 640 C CA . ILE A 1 86 ? 2.278 8.333 -11.782 1.00 77.44 86 ILE A CA 1
ATOM 641 C C . ILE A 1 86 ? 1.456 9.464 -12.416 1.00 77.44 86 ILE A C 1
ATOM 643 O O . ILE A 1 86 ? 1.137 10.447 -11.750 1.00 77.44 86 ILE A O 1
ATOM 647 N N . ALA A 1 87 ? 1.100 9.327 -13.696 1.00 77.31 87 ALA A N 1
ATOM 648 C CA . ALA A 1 87 ? 0.382 10.347 -14.461 1.00 77.31 87 ALA A CA 1
ATOM 649 C C . ALA A 1 87 ? -1.085 10.491 -14.038 1.00 77.31 87 ALA A C 1
ATOM 651 O O . ALA A 1 87 ? -1.672 11.572 -14.149 1.00 77.31 87 ALA A O 1
ATOM 652 N N . ALA A 1 88 ? -1.702 9.415 -13.542 1.00 70.81 88 ALA A N 1
ATOM 653 C CA . ALA A 1 88 ? -3.015 9.502 -12.936 1.00 70.81 88 ALA A CA 1
ATOM 654 C C . ALA A 1 88 ? -2.944 10.485 -11.762 1.00 70.81 88 ALA A C 1
ATOM 656 O O . ALA A 1 88 ? -2.225 10.258 -10.793 1.00 70.81 88 ALA A O 1
ATOM 657 N N . ARG A 1 89 ? -3.768 11.538 -11.816 1.00 51.00 89 ARG A N 1
ATOM 658 C CA . ARG A 1 89 ? -3.903 12.609 -10.804 1.00 51.00 89 ARG A CA 1
ATOM 659 C C . ARG A 1 89 ? -4.084 12.114 -9.351 1.00 51.00 89 ARG A C 1
ATOM 661 O O . ARG A 1 89 ? -3.991 12.919 -8.438 1.00 51.00 89 ARG A O 1
ATOM 668 N N . HIS A 1 90 ? -4.345 10.813 -9.169 1.00 52.00 90 HIS A N 1
ATOM 669 C CA . HIS A 1 90 ? -4.555 10.098 -7.906 1.00 52.00 90 HIS A CA 1
ATOM 670 C C . HIS A 1 90 ? -3.814 8.735 -7.839 1.00 52.00 90 HIS A C 1
ATOM 672 O O . HIS A 1 90 ? -4.120 7.909 -6.983 1.00 52.00 90 HIS A O 1
ATOM 678 N N . GLY A 1 91 ? -2.913 8.402 -8.770 1.00 43.25 91 GLY A N 1
ATOM 679 C CA . GLY A 1 91 ? -2.326 7.056 -8.839 1.00 43.25 91 GLY A CA 1
ATOM 680 C C . GLY A 1 91 ? -1.145 6.856 -7.885 1.00 43.25 91 GLY A C 1
ATOM 681 O O . GLY A 1 91 ? -1.090 5.818 -7.224 1.00 43.25 91 GLY A O 1
ATOM 682 N N . GLY A 1 92 ? -0.324 7.890 -7.667 1.00 44.50 92 GLY A N 1
ATOM 683 C CA . GLY A 1 92 ? 0.591 7.934 -6.522 1.00 44.50 92 GLY A CA 1
ATOM 684 C C . GLY A 1 92 ? -0.148 7.937 -5.181 1.00 44.50 92 GLY A C 1
ATOM 685 O O . GLY A 1 92 ? 0.297 7.305 -4.222 1.00 44.50 92 GLY A O 1
ATOM 686 N N . GLU A 1 93 ? -1.351 8.521 -5.145 1.00 46.41 93 GLU A N 1
ATOM 687 C CA . GLU A 1 93 ? -2.214 8.438 -3.971 1.00 46.41 93 GLU A CA 1
ATOM 688 C C . GLU A 1 93 ? -2.684 7.009 -3.695 1.00 46.41 93 GLU A C 1
ATOM 690 O O . GLU A 1 93 ? -2.934 6.728 -2.544 1.00 46.41 93 GLU A O 1
ATOM 695 N N . ARG A 1 94 ? -2.806 6.074 -4.650 1.00 49.34 94 ARG A N 1
ATOM 696 C CA . ARG A 1 94 ? -3.309 4.712 -4.340 1.00 49.34 94 ARG A CA 1
ATOM 697 C C . ARG A 1 94 ? -2.316 3.857 -3.546 1.00 49.34 94 ARG A C 1
ATOM 699 O O . ARG A 1 94 ? -2.737 3.163 -2.625 1.00 49.34 94 ARG A O 1
ATOM 706 N N . ILE A 1 95 ? -1.020 3.944 -3.856 1.00 49.88 95 ILE A N 1
ATOM 707 C CA . ILE A 1 95 ? 0.034 3.219 -3.121 1.00 49.88 95 ILE A CA 1
ATOM 708 C C . ILE A 1 95 ? 0.295 3.891 -1.766 1.00 49.88 95 ILE A C 1
ATOM 710 O O . ILE A 1 95 ? 0.374 3.211 -0.746 1.00 49.88 95 ILE A O 1
ATOM 714 N N . LEU A 1 96 ? 0.368 5.230 -1.735 1.00 52.66 96 LEU A N 1
ATOM 715 C CA . LEU A 1 96 ? 0.461 6.007 -0.491 1.00 52.66 96 LEU A CA 1
ATOM 716 C C . LEU A 1 96 ? -0.776 5.801 0.404 1.00 52.66 96 LEU A C 1
ATOM 718 O O . LEU A 1 96 ? -0.637 5.589 1.605 1.00 52.66 96 LEU A O 1
ATOM 722 N N . ARG A 1 97 ? -1.984 5.752 -0.176 1.00 59.41 97 ARG A N 1
ATOM 723 C CA . ARG A 1 97 ? -3.252 5.620 0.561 1.00 59.41 97 ARG A CA 1
ATOM 724 C C . ARG A 1 97 ? -3.354 4.355 1.377 1.00 59.41 97 ARG A C 1
ATOM 726 O O . ARG A 1 97 ? -4.018 4.418 2.397 1.00 59.41 97 ARG A O 1
ATOM 733 N N . LEU A 1 98 ? -2.794 3.220 0.960 1.00 68.44 98 LEU A N 1
ATOM 734 C CA . LEU A 1 98 ? -2.981 1.982 1.722 1.00 68.44 98 LEU A CA 1
ATOM 735 C C . LEU A 1 98 ? -2.168 1.989 3.017 1.00 68.44 98 LEU A C 1
ATOM 737 O O . LEU A 1 98 ? -2.715 1.661 4.069 1.00 68.44 98 LEU A O 1
ATOM 741 N N . GLU A 1 99 ? -0.897 2.393 2.975 1.00 75.19 99 GLU A N 1
ATOM 742 C CA . GLU A 1 99 ? -0.110 2.561 4.203 1.00 75.19 99 GLU A CA 1
ATOM 743 C C . GLU A 1 99 ? -0.619 3.742 5.037 1.00 75.19 99 GLU A C 1
ATOM 745 O O . GLU A 1 99 ? -0.777 3.604 6.250 1.00 75.19 99 GLU A O 1
ATOM 750 N N . ASP A 1 100 ? -0.992 4.859 4.410 1.00 78.94 100 ASP A N 1
ATOM 751 C CA . ASP A 1 100 ? -1.585 5.996 5.117 1.00 78.94 100 ASP A CA 1
ATOM 752 C C . ASP A 1 100 ? -2.933 5.642 5.749 1.00 78.94 100 ASP A C 1
ATOM 754 O O . ASP A 1 100 ? -3.209 6.052 6.873 1.00 78.94 100 ASP A O 1
ATOM 758 N N . ALA A 1 101 ? -3.771 4.852 5.074 1.00 85.00 101 ALA A N 1
ATOM 759 C CA . ALA A 1 101 ? -5.026 4.352 5.623 1.00 85.00 101 ALA A CA 1
ATOM 760 C C . ALA A 1 101 ? -4.761 3.393 6.778 1.00 85.00 101 ALA A C 1
ATOM 762 O O . ALA A 1 101 ? -5.374 3.548 7.826 1.00 85.00 101 ALA A O 1
ATOM 763 N N . LYS A 1 102 ? -3.806 2.461 6.652 1.00 89.19 102 LYS A N 1
ATOM 764 C CA . LYS A 1 102 ? -3.392 1.592 7.767 1.00 89.19 102 LYS A CA 1
ATOM 765 C C . LYS A 1 102 ? -2.917 2.405 8.969 1.00 89.19 102 LYS A C 1
ATOM 767 O O . LYS A 1 102 ? -3.278 2.071 10.096 1.00 89.19 102 LYS A O 1
ATOM 772 N N . ASN A 1 103 ? -2.153 3.471 8.740 1.00 89.94 103 ASN A N 1
ATOM 773 C CA . ASN A 1 103 ? -1.674 4.372 9.787 1.00 89.94 103 ASN A CA 1
ATOM 774 C C . ASN A 1 103 ? -2.808 5.204 10.401 1.00 89.94 103 ASN A C 1
ATOM 776 O O . ASN A 1 103 ? -2.846 5.375 11.616 1.00 89.94 103 ASN A O 1
ATOM 780 N N . LYS A 1 104 ? -3.754 5.697 9.596 1.00 92.19 104 LYS A N 1
ATOM 781 C CA . LYS A 1 104 ? -4.949 6.403 10.085 1.00 92.19 104 LYS A CA 1
ATOM 782 C C . LYS A 1 104 ? -5.850 5.479 10.901 1.00 92.19 104 LYS A C 1
ATOM 784 O O . LYS A 1 104 ? -6.282 5.873 11.976 1.00 92.19 104 LYS A O 1
ATOM 789 N N . ILE A 1 105 ? -6.064 4.247 10.437 1.00 95.31 105 ILE A N 1
ATOM 790 C CA . ILE A 1 105 ? -6.789 3.205 11.174 1.00 95.31 105 ILE A CA 1
ATOM 791 C C . ILE A 1 105 ? -6.081 2.906 12.494 1.00 95.31 105 ILE A C 1
ATOM 793 O O . ILE A 1 105 ? -6.725 2.865 13.532 1.00 95.31 105 ILE A O 1
ATOM 797 N N . GLN A 1 106 ? -4.757 2.749 12.486 1.00 96.12 106 GLN A N 1
ATOM 798 C CA . GLN A 1 106 ? -3.997 2.531 13.715 1.00 96.12 106 GLN A CA 1
ATOM 799 C C . GLN A 1 106 ? -4.218 3.667 14.725 1.00 96.12 106 GLN A C 1
ATOM 801 O O . GLN A 1 106 ? -4.600 3.405 15.861 1.00 96.12 106 GLN A O 1
ATOM 806 N N . LYS A 1 107 ? -4.034 4.919 14.292 1.00 96.19 107 LYS A N 1
ATOM 807 C CA . LYS A 1 107 ? -4.177 6.097 15.156 1.00 96.19 107 LYS A CA 1
ATOM 808 C C . LYS A 1 107 ? -5.596 6.262 15.695 1.00 96.19 107 LYS A C 1
ATOM 810 O O . LYS A 1 107 ? -5.745 6.538 16.879 1.00 96.19 107 LYS A O 1
ATOM 815 N N . LEU A 1 108 ? -6.625 6.056 14.865 1.00 96.25 108 LEU A N 1
ATOM 816 C CA . LEU A 1 108 ? -8.017 6.189 15.314 1.00 96.25 108 LEU A CA 1
ATOM 817 C C . LEU A 1 108 ? -8.361 5.139 16.382 1.00 96.25 108 LEU A C 1
ATOM 819 O O . LEU A 1 108 ? -9.054 5.445 17.348 1.00 96.25 108 LEU A O 1
ATOM 823 N N . LEU A 1 109 ? -7.853 3.908 16.239 1.00 97.19 109 LEU A N 1
ATOM 824 C CA . LEU A 1 109 ? -8.073 2.849 17.223 1.00 97.19 109 LEU A CA 1
ATOM 825 C C . LEU A 1 109 ? -7.322 3.142 18.529 1.00 97.19 109 LEU A C 1
ATOM 827 O O . LEU A 1 109 ? -7.883 2.970 19.606 1.00 97.19 109 LEU A O 1
ATOM 831 N N . GLU A 1 110 ? -6.085 3.640 18.452 1.00 96.94 110 GLU A N 1
ATOM 832 C CA . GLU A 1 110 ? -5.309 4.064 19.628 1.00 96.94 110 GLU A CA 1
ATOM 833 C C . GLU A 1 110 ? -5.973 5.224 20.385 1.00 96.94 110 GLU A C 1
ATOM 835 O O . GLU A 1 110 ? -5.972 5.246 21.618 1.00 96.94 110 GLU A O 1
ATOM 840 N N . GLU A 1 111 ? -6.561 6.176 19.664 1.00 96.81 111 GLU A N 1
ATOM 841 C CA . GLU A 1 111 ? -7.316 7.290 20.240 1.00 96.81 111 GLU A CA 1
ATOM 842 C C . GLU A 1 111 ? -8.589 6.807 20.945 1.00 96.81 111 GLU A C 1
ATOM 844 O O . GLU A 1 111 ? -8.837 7.158 22.104 1.00 96.81 111 GLU A O 1
ATOM 849 N N . TYR A 1 112 ? -9.358 5.933 20.290 1.00 96.81 112 TYR A N 1
ATOM 850 C CA . TYR A 1 112 ? -10.535 5.318 20.896 1.00 96.81 112 TYR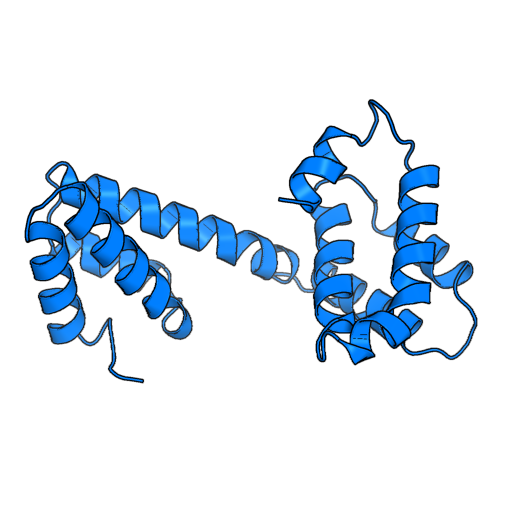 A CA 1
ATOM 851 C C . TYR A 1 112 ? -10.184 4.510 22.157 1.00 96.81 112 TYR A C 1
ATOM 853 O O . TYR A 1 112 ? -10.860 4.635 23.184 1.00 96.81 112 TYR A O 1
ATOM 861 N N . GLU A 1 113 ? -9.091 3.744 22.119 1.00 95.69 113 GLU A N 1
ATOM 862 C CA . GLU A 1 113 ? -8.587 2.986 23.269 1.00 95.69 113 GLU A CA 1
ATOM 863 C C . GLU A 1 113 ? -8.204 3.897 24.440 1.00 95.69 113 GLU A C 1
ATOM 865 O O . GLU A 1 113 ? -8.488 3.597 25.600 1.00 95.69 113 GLU A O 1
ATOM 870 N N . SER A 1 114 ? -7.593 5.043 24.136 1.00 94.38 114 SER A N 1
ATOM 871 C CA . SER A 1 114 ? -7.087 5.999 25.128 1.00 94.38 114 SER A CA 1
ATOM 872 C C . SER A 1 114 ? -8.182 6.840 25.792 1.00 94.38 114 SER A C 1
ATOM 874 O O . SER A 1 114 ? -7.877 7.675 26.644 1.00 9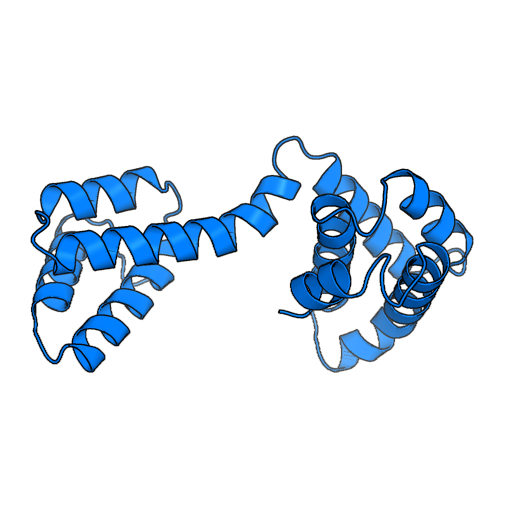4.38 114 SER A O 1
ATOM 876 N N . GLY A 1 115 ? -9.453 6.624 25.440 1.00 91.38 115 GLY A N 1
ATOM 877 C CA . GLY A 1 115 ? -10.588 7.326 26.037 1.00 91.38 115 GLY A CA 1
ATOM 878 C C . GLY A 1 115 ? -11.575 7.923 25.037 1.00 91.38 115 GLY A C 1
ATOM 879 O O . GLY A 1 115 ? -12.563 8.504 25.481 1.00 91.38 115 GLY A O 1
ATOM 880 N N . GLY A 1 116 ? -11.344 7.774 23.730 1.00 92.19 116 GLY A N 1
ATOM 881 C CA . GLY A 1 116 ? -12.243 8.282 22.695 1.00 92.19 116 GLY A CA 1
ATOM 882 C C . GLY A 1 116 ? -13.645 7.662 22.732 1.00 92.19 116 GLY A C 1
ATOM 883 O O . GLY A 1 116 ? -13.882 6.610 23.341 1.00 92.19 116 GLY A O 1
ATOM 884 N N . ILE A 1 117 ? -14.586 8.342 22.074 1.00 94.94 117 ILE A N 1
ATOM 885 C CA . ILE A 1 117 ? -16.003 7.964 22.022 1.00 94.94 117 ILE A CA 1
ATOM 886 C C . ILE A 1 117 ? -16.323 7.149 20.764 1.00 94.94 117 ILE A C 1
ATOM 888 O O . ILE A 1 117 ? -15.746 7.364 19.700 1.00 94.94 117 ILE A O 1
ATOM 892 N N . VAL A 1 118 ? -17.286 6.230 20.880 1.00 95.81 118 VAL A N 1
ATOM 893 C CA . VAL A 1 118 ? -17.668 5.308 19.792 1.00 95.81 118 VAL A CA 1
ATOM 894 C C . VAL A 1 118 ? -18.108 6.064 18.538 1.00 95.81 118 VAL A C 1
ATOM 896 O O . VAL A 1 118 ? -17.638 5.761 17.448 1.00 95.81 118 VAL A O 1
ATOM 899 N N . SER A 1 119 ? -18.958 7.084 18.684 1.00 94.44 119 SER A N 1
ATOM 900 C CA . SER A 1 119 ? -19.499 7.836 17.544 1.00 94.44 119 SER A CA 1
ATOM 901 C C . SER A 1 119 ? -18.418 8.535 16.718 1.00 94.44 119 SER A C 1
ATOM 903 O O . SER A 1 119 ? -18.540 8.631 15.502 1.00 94.44 119 SER A O 1
ATOM 905 N N . GLU A 1 120 ? -17.354 9.015 17.366 1.00 95.88 120 GLU A N 1
ATOM 906 C CA . GLU A 1 120 ? -16.220 9.644 16.686 1.00 95.88 120 GLU A CA 1
ATOM 907 C C . GLU A 1 120 ? -15.384 8.602 15.946 1.00 95.88 120 GLU A C 1
ATOM 909 O O . GLU A 1 120 ? -15.063 8.800 14.780 1.00 95.88 120 GLU A O 1
ATOM 914 N N . ALA A 1 121 ? -15.116 7.450 16.568 1.00 96.56 121 ALA A N 1
ATOM 915 C CA . ALA A 1 121 ? -14.424 6.349 15.906 1.00 96.56 121 ALA A CA 1
ATOM 916 C C . ALA A 1 121 ? -15.199 5.843 14.671 1.00 96.56 121 ALA A C 1
ATOM 918 O O . ALA A 1 121 ? -14.614 5.707 13.594 1.00 96.56 121 ALA A O 1
ATOM 919 N N . CYS A 1 122 ? -16.518 5.645 14.790 1.00 95.94 122 CYS A N 1
ATOM 920 C CA . CYS A 1 122 ? -17.400 5.286 13.675 1.00 95.94 122 CYS A CA 1
ATOM 921 C C . CYS A 1 122 ? -17.376 6.342 12.559 1.00 95.94 122 CYS A C 1
ATOM 923 O O . CYS A 1 122 ? -17.267 5.998 11.378 1.00 95.94 122 CYS A O 1
ATOM 925 N N . GLN A 1 123 ? -17.432 7.631 12.914 1.00 95.44 123 GLN A N 1
ATOM 926 C CA . GLN A 1 123 ? -17.366 8.718 11.938 1.00 95.44 123 GLN A CA 1
ATOM 927 C C . GLN A 1 123 ? -16.002 8.765 11.238 1.00 95.44 123 GLN A C 1
ATOM 929 O O . GLN A 1 123 ? -15.957 8.836 10.014 1.00 95.44 123 GLN A O 1
ATOM 934 N N . CYS A 1 124 ? -14.899 8.617 11.973 1.00 94.38 124 CYS A N 1
ATOM 935 C CA . CYS A 1 124 ? -13.554 8.532 11.408 1.00 94.38 124 CYS A CA 1
ATOM 936 C C . CYS A 1 124 ? -13.425 7.368 10.416 1.00 94.38 124 CYS A C 1
ATOM 938 O O . CYS A 1 124 ? -12.862 7.548 9.338 1.00 94.38 124 CYS A O 1
ATOM 940 N N . ILE A 1 125 ? -13.979 6.189 10.730 1.00 93.81 125 ILE A N 1
ATOM 941 C CA . ILE A 1 125 ? -14.006 5.037 9.811 1.00 93.81 125 ILE A CA 1
ATOM 942 C C . ILE A 1 125 ? -14.801 5.368 8.541 1.00 93.81 125 ILE A C 1
ATOM 944 O O . ILE A 1 125 ? -14.370 5.038 7.435 1.00 93.81 125 ILE A O 1
ATOM 948 N N . ARG A 1 126 ? -15.941 6.052 8.674 1.00 92.44 126 ARG A N 1
ATOM 949 C CA . ARG A 1 126 ? -16.768 6.493 7.541 1.00 92.44 126 ARG A CA 1
ATOM 950 C C . ARG A 1 126 ? -16.023 7.495 6.654 1.00 92.44 126 ARG A C 1
ATOM 952 O O . ARG A 1 126 ? -16.032 7.356 5.430 1.00 92.44 126 ARG A O 1
ATOM 959 N N . ASP A 1 127 ? -15.325 8.441 7.272 1.00 91.00 127 ASP A N 1
ATOM 960 C CA . ASP A 1 127 ? -14.577 9.508 6.604 1.00 91.00 127 ASP A CA 1
ATOM 961 C C . ASP A 1 127 ? -13.312 9.002 5.894 1.00 91.00 127 ASP A C 1
ATOM 963 O O . ASP A 1 127 ? -12.813 9.665 4.982 1.00 91.00 127 ASP A O 1
ATOM 967 N N . LEU A 1 128 ? -12.820 7.798 6.230 1.00 87.56 128 LEU A N 1
ATOM 968 C CA . LEU A 1 128 ? -11.789 7.133 5.425 1.00 87.56 128 LEU A CA 1
ATOM 969 C C . LEU A 1 128 ? -12.270 6.894 3.986 1.00 87.56 128 LEU A C 1
ATOM 971 O O . LEU A 1 128 ? -11.448 6.909 3.073 1.00 87.56 128 LEU A O 1
ATOM 975 N N . GLY A 1 129 ? -13.576 6.684 3.767 1.00 81.94 129 GLY A N 1
ATOM 976 C CA . GLY A 1 129 ? -14.155 6.513 2.431 1.00 81.94 129 GLY A CA 1
ATOM 977 C C . GLY A 1 129 ? -13.680 5.252 1.699 1.00 81.94 129 GLY A C 1
ATOM 978 O O . GLY A 1 129 ? -13.670 5.222 0.469 1.00 81.94 129 GLY A O 1
ATOM 979 N N . MET A 1 130 ? -13.259 4.216 2.436 1.00 83.69 130 MET A N 1
ATOM 980 C CA . MET A 1 130 ? -12.655 2.989 1.893 1.00 83.69 130 MET A CA 1
ATOM 981 C C . MET A 1 130 ? -13.413 1.721 2.336 1.00 83.69 130 MET A C 1
ATOM 983 O O . MET A 1 130 ? -12.840 0.883 3.029 1.00 83.69 130 MET A O 1
ATOM 987 N N . PRO A 1 131 ? -14.681 1.524 1.923 1.00 81.38 131 PRO A N 1
ATOM 988 C CA . PRO A 1 131 ? -15.523 0.432 2.424 1.00 81.38 131 PRO A CA 1
ATOM 989 C C . PRO A 1 131 ? -14.943 -0.970 2.175 1.00 81.38 131 PRO A C 1
ATOM 991 O O . PRO A 1 131 ? -15.013 -1.831 3.046 1.00 81.38 131 PRO A O 1
ATOM 994 N N . PHE A 1 132 ? -14.282 -1.189 1.032 1.00 80.69 132 PHE A N 1
ATOM 995 C CA . PHE A 1 132 ? -13.603 -2.457 0.713 1.00 80.69 132 PHE A CA 1
ATOM 996 C C . PHE A 1 132 ? -12.356 -2.726 1.568 1.00 80.69 132 PHE A C 1
ATOM 998 O O . PHE A 1 132 ? -11.801 -3.817 1.526 1.00 80.69 132 PHE A O 1
ATOM 1005 N N . PHE A 1 133 ? -11.898 -1.734 2.332 1.00 85.31 133 PHE A N 1
ATOM 1006 C CA . PHE A 1 133 ? -10.727 -1.832 3.193 1.00 85.31 133 PHE A CA 1
ATOM 1007 C C . PHE A 1 133 ? -11.094 -1.961 4.679 1.00 85.31 133 PHE A C 1
ATOM 1009 O O . PHE A 1 133 ? -10.208 -2.126 5.520 1.00 85.31 133 PHE A O 1
ATOM 1016 N N . ASN A 1 134 ? -12.389 -1.977 5.020 1.00 90.00 134 ASN A N 1
ATOM 1017 C CA . ASN A 1 134 ? -12.868 -2.061 6.405 1.00 90.00 134 ASN A CA 1
ATOM 1018 C C . ASN A 1 134 ? -12.436 -3.351 7.124 1.00 90.00 134 ASN A C 1
ATOM 1020 O O . ASN A 1 134 ? -12.338 -3.368 8.350 1.00 90.00 134 ASN A O 1
ATOM 1024 N N . HIS A 1 135 ? -12.051 -4.395 6.383 1.00 92.19 135 HIS A N 1
ATOM 1025 C CA . HIS A 1 135 ? -11.402 -5.584 6.941 1.00 92.19 135 HIS A CA 1
ATOM 1026 C C . HIS A 1 135 ? -10.118 -5.274 7.746 1.00 92.19 135 HIS A C 1
ATOM 1028 O O . HIS A 1 135 ? -9.763 -6.015 8.661 1.00 92.19 135 HIS A O 1
ATOM 1034 N N . GLU A 1 136 ? -9.436 -4.155 7.468 1.00 93.69 136 GLU A N 1
ATOM 1035 C CA . GLU A 1 136 ? -8.198 -3.771 8.148 1.00 93.69 136 GLU A CA 1
ATOM 1036 C C . GLU A 1 136 ? -8.515 -3.142 9.510 1.00 93.69 136 GLU A C 1
ATOM 1038 O O . GLU A 1 136 ? -7.762 -3.341 10.462 1.00 93.69 136 GLU A O 1
ATOM 1043 N N . VAL A 1 137 ? -9.665 -2.461 9.628 1.00 95.06 137 VAL A N 1
ATOM 1044 C CA . VAL A 1 137 ? -10.214 -2.001 10.914 1.00 95.06 137 VAL A CA 1
ATOM 1045 C C . VAL A 1 137 ? -10.492 -3.205 11.808 1.00 95.06 137 VAL A C 1
ATOM 1047 O O . VAL A 1 137 ? -9.986 -3.249 12.926 1.00 95.06 137 VAL A O 1
ATOM 1050 N N . VAL A 1 138 ? -11.207 -4.216 11.291 1.00 96.44 138 VAL A N 1
ATOM 1051 C CA . VAL A 1 138 ? -11.505 -5.467 12.017 1.00 96.44 138 VAL A CA 1
ATOM 1052 C C . VAL A 1 138 ? -10.222 -6.129 12.502 1.00 96.44 138 VAL A C 1
ATOM 1054 O O . VAL A 1 138 ? -10.070 -6.411 13.689 1.00 96.44 138 VAL A O 1
ATOM 1057 N N . LYS A 1 139 ? -9.275 -6.348 11.585 1.00 96.12 139 LYS A N 1
ATOM 1058 C CA . LYS A 1 139 ? -8.002 -7.002 11.882 1.00 96.12 139 LYS A CA 1
ATOM 1059 C C . LYS A 1 139 ? -7.227 -6.269 12.978 1.00 96.12 139 LYS A C 1
ATOM 1061 O O . LYS A 1 139 ? -6.796 -6.902 13.938 1.00 96.12 139 LYS A O 1
ATOM 1066 N N . LYS A 1 140 ? -7.029 -4.953 12.842 1.00 96.62 140 LYS A N 1
ATOM 1067 C CA . LYS A 1 140 ? -6.247 -4.161 13.804 1.00 96.62 140 LYS A CA 1
ATOM 1068 C C . LYS A 1 140 ? -6.937 -4.050 15.161 1.00 96.62 140 LYS A C 1
ATOM 1070 O O . LYS A 1 140 ? -6.264 -4.204 16.176 1.00 96.62 140 LYS A O 1
ATOM 1075 N N . ALA A 1 141 ? -8.253 -3.843 15.184 1.00 97.00 141 ALA A N 1
ATOM 1076 C CA . ALA A 1 141 ? -9.026 -3.792 16.421 1.00 97.00 141 ALA A CA 1
ATOM 1077 C C . ALA A 1 141 ? -8.963 -5.130 17.172 1.00 97.00 141 ALA A C 1
ATOM 1079 O O . ALA A 1 141 ? -8.726 -5.140 18.376 1.00 97.00 141 ALA A O 1
ATOM 1080 N N . LEU A 1 142 ? -9.080 -6.262 16.464 1.00 96.88 142 LEU A N 1
ATOM 1081 C CA . LEU A 1 142 ? -8.976 -7.590 17.074 1.00 96.88 142 LEU A CA 1
ATOM 1082 C C . LEU A 1 142 ? -7.582 -7.844 17.663 1.00 96.88 142 LEU A C 1
ATOM 1084 O O . LEU A 1 142 ? -7.470 -8.297 18.800 1.00 96.88 142 LEU A O 1
ATOM 1088 N N . VAL A 1 143 ? -6.518 -7.512 16.923 1.00 97.19 143 VAL A N 1
ATOM 1089 C CA . VAL A 1 143 ? -5.137 -7.613 17.429 1.00 97.19 143 VAL A CA 1
ATOM 1090 C C . VAL A 1 143 ? -4.955 -6.744 18.676 1.00 97.19 143 VAL A C 1
ATOM 1092 O O . VAL A 1 143 ? -4.444 -7.227 19.684 1.00 97.19 143 VAL A O 1
ATOM 1095 N N . MET A 1 144 ? -5.439 -5.499 18.654 1.00 97.19 144 MET A N 1
ATOM 1096 C CA . MET A 1 144 ? -5.349 -4.591 19.799 1.00 97.19 144 MET A CA 1
ATOM 1097 C C . MET A 1 144 ? -6.128 -5.114 21.016 1.00 97.19 144 MET A C 1
ATOM 1099 O O . MET A 1 144 ? -5.601 -5.077 22.127 1.00 97.19 144 MET A O 1
ATOM 1103 N N . ALA A 1 145 ? -7.327 -5.674 20.819 1.00 96.56 145 ALA A N 1
ATOM 1104 C CA . ALA A 1 145 ? -8.109 -6.321 21.878 1.00 96.56 145 ALA A CA 1
ATOM 1105 C C . ALA A 1 145 ? -7.316 -7.456 22.547 1.00 96.56 145 ALA A C 1
ATOM 1107 O O . ALA A 1 145 ? -7.253 -7.555 23.774 1.00 96.56 145 ALA A O 1
ATOM 1108 N N . MET A 1 146 ? -6.655 -8.291 21.735 1.00 96.12 146 MET A N 1
ATOM 1109 C CA . MET A 1 146 ? -5.834 -9.407 22.212 1.00 96.12 146 MET A CA 1
ATOM 1110 C C . MET A 1 146 ? -4.603 -8.929 22.994 1.00 96.12 146 MET A C 1
ATOM 1112 O O . MET A 1 146 ? -4.266 -9.509 24.027 1.00 96.12 146 MET A O 1
ATOM 1116 N N . GLU A 1 147 ? -3.938 -7.871 22.528 1.00 95.38 147 GLU A N 1
ATOM 1117 C CA . GLU A 1 147 ? -2.756 -7.298 23.181 1.00 95.38 147 GLU A CA 1
ATOM 1118 C C . GLU A 1 147 ? -3.100 -6.605 24.505 1.00 95.38 147 GLU A C 1
ATOM 1120 O O . GLU A 1 147 ? -2.404 -6.789 25.508 1.00 95.38 147 GLU A O 1
ATOM 1125 N N . LYS A 1 148 ? -4.186 -5.824 24.523 1.00 93.00 148 LYS A N 1
ATOM 1126 C CA . LYS A 1 148 ? -4.649 -5.075 25.700 1.00 93.00 148 LYS A CA 1
ATOM 1127 C C . LYS A 1 148 ? -5.441 -5.930 26.685 1.00 93.00 148 LYS A C 1
ATOM 1129 O O . LYS A 1 148 ? -5.543 -5.553 27.851 1.00 93.00 148 LYS A O 1
ATOM 1134 N N . LYS A 1 149 ? -5.943 -7.088 26.241 1.00 93.25 149 LYS A N 1
ATOM 1135 C CA . LYS A 1 149 ? -6.777 -8.019 27.017 1.00 93.25 149 LYS A CA 1
ATOM 1136 C C . LYS A 1 149 ? -8.025 -7.337 27.579 1.00 93.25 149 LYS A C 1
ATOM 1138 O O . LYS A 1 149 ? -8.336 -7.479 28.761 1.00 93.25 149 LYS A O 1
ATOM 1143 N N . ASN A 1 150 ? -8.707 -6.573 26.733 1.00 91.44 150 ASN A N 1
ATOM 1144 C CA . ASN A 1 150 ? -9.972 -5.931 27.061 1.00 91.44 150 ASN A CA 1
ATOM 1145 C C . ASN A 1 150 ? -10.963 -6.040 25.897 1.00 91.44 150 ASN A C 1
ATOM 1147 O O . ASN A 1 150 ? -10.577 -6.310 24.758 1.00 91.44 150 ASN A O 1
ATOM 1151 N N . ASP A 1 151 ? -12.233 -5.796 26.211 1.00 93.94 151 ASP A N 1
ATOM 1152 C CA . ASP A 1 151 ? -13.336 -5.949 25.260 1.00 93.94 151 ASP A CA 1
ATOM 1153 C C . ASP A 1 151 ? -13.700 -4.634 24.557 1.00 93.94 151 ASP A C 1
ATOM 1155 O O . ASP A 1 151 ? -14.543 -4.624 23.668 1.00 93.94 151 ASP A O 1
ATOM 1159 N N . ARG A 1 152 ? -13.022 -3.523 24.875 1.00 93.94 152 ARG A N 1
ATOM 1160 C CA . ARG A 1 152 ? -13.367 -2.185 24.365 1.00 93.94 152 ARG A CA 1
ATOM 1161 C C . ARG A 1 152 ? -13.341 -2.129 22.835 1.00 93.94 152 ARG A C 1
ATOM 1163 O O . ARG A 1 152 ? -14.231 -1.568 22.206 1.00 93.94 152 ARG A O 1
ATOM 1170 N N . MET A 1 153 ? -12.339 -2.753 22.220 1.00 96.12 153 MET A N 1
ATOM 1171 C CA . MET A 1 153 ? -12.261 -2.883 20.760 1.00 96.12 153 MET A CA 1
ATOM 1172 C C . MET A 1 153 ? -13.379 -3.756 20.183 1.00 96.12 153 MET A C 1
ATOM 1174 O O . MET A 1 153 ? -13.841 -3.496 19.075 1.00 96.12 153 MET A O 1
ATOM 1178 N N . LEU A 1 154 ? -13.821 -4.782 20.914 1.00 95.94 154 LEU A N 1
ATOM 1179 C CA . LEU A 1 154 ? -14.924 -5.645 20.490 1.00 95.94 154 LEU A CA 1
ATOM 1180 C C . LEU A 1 154 ? -16.254 -4.883 20.530 1.00 95.94 154 LEU A C 1
ATOM 1182 O O . LEU A 1 154 ? -17.036 -5.009 19.589 1.00 95.94 154 LEU A O 1
ATOM 1186 N N . ASP A 1 155 ? -16.457 -4.032 21.540 1.00 95.62 155 ASP A N 1
ATOM 1187 C CA . ASP A 1 155 ? -17.616 -3.137 21.632 1.00 95.62 155 ASP A CA 1
ATOM 1188 C C . ASP A 1 155 ? -17.678 -2.188 20.422 1.00 95.62 155 ASP A C 1
ATOM 1190 O O . ASP A 1 155 ? -18.721 -2.055 19.782 1.00 95.62 155 ASP A O 1
ATOM 1194 N N . LEU A 1 156 ? -16.543 -1.590 20.028 1.00 96.62 156 LEU A N 1
ATOM 1195 C CA . LEU A 1 156 ? -16.467 -0.759 18.820 1.00 96.62 156 LEU A CA 1
ATOM 1196 C C . LEU A 1 156 ? -16.823 -1.543 17.551 1.00 96.62 156 LEU A C 1
ATOM 1198 O O . LEU A 1 156 ? -17.555 -1.036 16.701 1.00 96.62 156 LEU A O 1
ATOM 1202 N N . LEU A 1 157 ? -16.308 -2.767 17.402 1.00 96.44 157 LEU A N 1
ATOM 1203 C CA . LEU A 1 157 ? -16.612 -3.608 16.241 1.00 96.44 157 LEU A CA 1
ATOM 1204 C C . LEU A 1 157 ? -18.098 -3.979 16.182 1.00 96.44 157 LEU A C 1
ATOM 1206 O O . LEU A 1 157 ? -18.671 -4.000 15.091 1.00 96.44 157 LEU A O 1
ATOM 1210 N N . GLN A 1 158 ? -18.725 -4.231 17.332 1.00 96.25 158 GLN A N 1
ATOM 1211 C CA . GLN A 1 158 ? -20.157 -4.496 17.421 1.00 96.25 158 GLN A CA 1
ATOM 1212 C C . GLN A 1 158 ? -20.984 -3.286 16.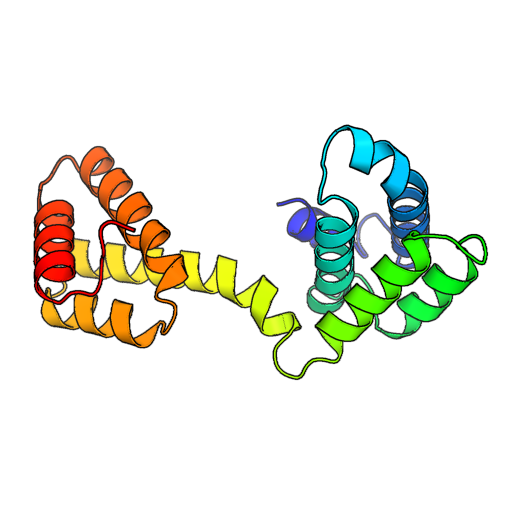963 1.00 96.25 158 GLN A C 1
ATOM 1214 O O . GLN A 1 158 ? -21.910 -3.448 16.167 1.00 96.25 158 GLN A O 1
ATOM 1219 N N . GLU A 1 159 ? -20.622 -2.079 17.395 1.00 96.00 159 GLU A N 1
ATOM 1220 C CA . GLU A 1 159 ? -21.285 -0.837 16.975 1.00 96.00 159 GLU A CA 1
ATOM 1221 C C . GLU A 1 159 ? -21.062 -0.547 15.483 1.00 96.00 159 GLU A C 1
ATOM 1223 O O . GLU A 1 159 ? -22.005 -0.254 14.747 1.00 96.00 159 GLU A O 1
ATOM 1228 N N . CYS A 1 160 ? -19.841 -0.749 14.980 1.00 95.12 160 CYS A N 1
ATOM 1229 C CA . CYS A 1 160 ? -19.537 -0.610 13.554 1.00 95.12 160 CYS A CA 1
ATOM 1230 C C . CYS A 1 160 ? -20.332 -1.600 12.684 1.00 95.12 160 CYS A C 1
ATOM 1232 O O . CYS A 1 160 ? -20.721 -1.264 11.563 1.00 95.12 160 CYS A O 1
ATOM 1234 N N . PHE A 1 161 ? -20.583 -2.816 13.175 1.00 94.88 161 PHE A N 1
ATOM 1235 C CA . PHE A 1 161 ? -21.468 -3.772 12.510 1.00 94.88 161 PHE A CA 1
ATOM 1236 C C . PHE A 1 161 ? -22.931 -3.302 12.544 1.00 94.88 161 PHE A C 1
ATOM 1238 O O . PHE A 1 161 ? -23.607 -3.334 11.517 1.00 94.88 161 PHE A O 1
ATOM 1245 N N . GLY A 1 162 ? -23.401 -2.800 13.692 1.00 94.19 162 GLY A N 1
ATOM 1246 C CA . GLY A 1 162 ? -24.746 -2.238 13.853 1.00 94.19 162 GLY A CA 1
ATOM 1247 C C . GLY A 1 162 ? -25.037 -1.052 12.924 1.00 94.19 162 GLY A C 1
ATOM 1248 O O . GLY A 1 162 ? -26.135 -0.952 12.379 1.00 94.19 162 GLY A O 1
ATOM 1249 N N . GLU A 1 163 ? -24.045 -0.193 12.675 1.00 93.06 163 GLU A N 1
ATOM 1250 C CA . GLU A 1 163 ? -24.133 0.935 11.734 1.00 93.06 163 GLU A CA 1
ATOM 1251 C C . GLU A 1 163 ? -23.955 0.549 10.252 1.00 93.06 163 GLU A C 1
ATOM 1253 O O . GLU A 1 163 ? -24.052 1.408 9.368 1.00 93.06 163 GLU A O 1
ATOM 1258 N N . GLY A 1 164 ? -23.660 -0.721 9.956 1.00 90.81 164 GLY A N 1
ATOM 1259 C CA . GLY A 1 164 ? -23.370 -1.190 8.600 1.00 90.81 164 GLY A CA 1
ATOM 1260 C C . GLY A 1 164 ? -22.035 -0.689 8.036 1.00 90.81 164 GLY A C 1
ATOM 1261 O O . GLY A 1 164 ? -21.847 -0.694 6.820 1.00 90.81 164 GLY A O 1
ATOM 1262 N N . LEU A 1 165 ? -21.105 -0.249 8.893 1.00 90.44 165 LEU A N 1
ATOM 1263 C CA . LEU A 1 165 ? -19.738 0.094 8.490 1.00 90.44 165 LEU A CA 1
ATOM 1264 C C . LEU A 1 165 ? -18.942 -1.173 8.163 1.00 90.44 165 LEU A C 1
ATOM 1266 O O . LEU A 1 165 ? -18.200 -1.205 7.185 1.00 90.44 165 LEU A O 1
ATOM 1270 N N . ILE A 1 166 ? -19.109 -2.232 8.954 1.00 90.88 166 ILE A N 1
ATOM 1271 C CA . ILE A 1 166 ? -18.480 -3.536 8.719 1.00 90.88 166 ILE A CA 1
ATOM 1272 C C . ILE A 1 166 ? -19.557 -4.502 8.233 1.00 90.88 166 ILE A C 1
ATOM 1274 O O . ILE A 1 166 ? -20.636 -4.584 8.813 1.00 90.88 166 ILE A O 1
ATOM 1278 N N . THR A 1 167 ? -19.263 -5.236 7.162 1.00 86.94 167 THR A N 1
ATOM 1279 C CA . THR A 1 167 ? -20.191 -6.202 6.556 1.00 86.94 167 THR A CA 1
ATOM 1280 C C . THR A 1 167 ? -19.580 -7.600 6.565 1.00 86.94 167 THR A C 1
ATOM 1282 O O . THR A 1 167 ? -18.379 -7.748 6.770 1.00 86.94 167 THR A O 1
ATOM 1285 N N . THR A 1 168 ? -20.397 -8.632 6.362 1.00 83.06 168 THR A N 1
ATOM 1286 C CA . THR A 1 168 ? -19.970 -10.045 6.362 1.00 83.06 168 THR A CA 1
ATOM 1287 C C . THR A 1 168 ? -19.326 -10.517 5.051 1.00 83.06 168 THR A C 1
ATOM 1289 O O . THR A 1 168 ? -19.089 -11.715 4.912 1.00 83.06 168 THR A O 1
ATOM 1292 N N . ASN A 1 169 ? -19.121 -9.618 4.084 1.00 59.41 169 ASN A N 1
ATOM 1293 C CA . ASN A 1 169 ? -18.636 -9.940 2.738 1.00 59.41 169 ASN A CA 1
ATOM 1294 C C . ASN A 1 169 ? -17.111 -9.968 2.639 1.00 59.41 169 ASN A C 1
ATOM 1296 O O . ASN A 1 169 ? -16.461 -9.158 3.337 1.00 59.41 169 ASN A O 1
#

InterPro domains:
  IPR003891 Initiation factor eIF-4 gamma, MA3 [PF02847] (1-57)
  IPR003891 Initiation factor eIF-4 gamma, MA3 [PF02847] (102-168)
  IPR003891 Initiation factor eIF-4 gamma, MA3 [PS51366] (1-67)
  IPR003891 Initiation factor eIF-4 gamma, MA3 [PS51366] (100-169)
  IPR016024 Armadillo-type fold [SSF48371] (1-98)
  IPR016024 Armadillo-type fold [SSF48371] (98-169)
  IPR039778 Programmed cell death protein 4 [PTHR12626] (1-169)

Secondary structure (DSSP, 8-state):
-HHHHHHHHBTTTB-HHHHHHHHHHHHHTHHHHHHH-TTHHHHHHHHHHHHHHTTSS-TTHHHHHHHHSPTTSHHHHHHHHHHHHHHSTTHHHHHHHHHHHHHHHHHHHHHHHTT--HHHHHHHHHHT--GGGTHHHHHHHHHHHHHHT-SHHHHHHHHHHHTTSS---